Protein AF-A0A968ZPS8-F1 (afdb_monomer_lite)

pLDDT: mean 78.59, std 21.21, range [21.36, 97.81]

Radius of gyration: 18.73 Å; chains: 1; bounding box: 46×51×40 Å

Foldseek 3Di:
DDDPPDPDDDPDPPPLVCVCVVVVHDPVCSVVSNCVVVDPPDDVVVVLVVVVVVQCPDPQFDDDPNHWDKDKDKDWDADPDPPDAQWDWDADPDPDPPDPRTGTGKMKMWMFTWGDDDPDIDTHTRDIGIRRDDPPPPPPDD

Structure (mmCIF, N/CA/C/O backbone):
data_AF-A0A968ZPS8-F1
#
_entry.id   AF-A0A968ZPS8-F1
#
loop_
_atom_site.group_PDB
_atom_site.id
_atom_site.type_symbol
_atom_site.label_atom_id
_atom_site.label_alt_id
_atom_site.label_comp_id
_atom_site.label_asym_id
_atom_site.label_entity_id
_atom_site.label_seq_id
_atom_site.pdbx_PDB_ins_code
_atom_site.Cartn_x
_atom_site.Cartn_y
_atom_site.Cartn_z
_atom_site.occupancy
_atom_site.B_iso_or_equiv
_atom_site.auth_seq_id
_atom_site.auth_comp_id
_atom_site.auth_asym_id
_atom_site.auth_atom_id
_atom_site.pdbx_PDB_model_num
ATOM 1 N N . MET A 1 1 ? -4.330 18.121 3.756 1.00 24.77 1 MET A N 1
ATOM 2 C CA . MET A 1 1 ? -4.633 17.419 2.494 1.00 24.77 1 MET A CA 1
ATOM 3 C C . MET A 1 1 ? -3.885 18.154 1.399 1.00 24.77 1 MET A C 1
ATOM 5 O O . MET A 1 1 ? -4.374 19.157 0.908 1.00 24.77 1 MET A O 1
ATOM 9 N N . VAL A 1 2 ? -2.643 17.746 1.139 1.00 21.36 2 VAL A N 1
ATOM 10 C CA . VAL A 1 2 ? -1.902 18.194 -0.044 1.00 21.36 2 VAL A CA 1
ATOM 11 C C . VAL A 1 2 ? -2.183 17.130 -1.091 1.00 21.36 2 VAL A C 1
ATOM 13 O O . VAL A 1 2 ? -1.758 15.987 -0.934 1.00 21.36 2 VAL A O 1
ATOM 16 N N . CYS A 1 3 ? -3.003 17.478 -2.077 1.00 23.78 3 CYS A N 1
ATOM 17 C CA . CYS A 1 3 ? -3.164 16.680 -3.280 1.00 23.78 3 CYS A CA 1
ATOM 18 C C . CYS A 1 3 ? -1.830 16.756 -4.027 1.00 23.78 3 CYS A C 1
ATOM 20 O O . CYS A 1 3 ? -1.446 17.825 -4.491 1.00 23.78 3 CYS A O 1
ATOM 22 N N . ALA A 1 4 ? -1.086 15.653 -4.060 1.00 27.20 4 ALA A N 1
ATOM 23 C CA . ALA A 1 4 ? -0.009 15.501 -5.021 1.00 27.20 4 ALA A CA 1
ATOM 24 C C . ALA A 1 4 ? -0.659 15.036 -6.324 1.00 27.20 4 ALA A C 1
ATOM 26 O O . ALA A 1 4 ? -1.055 13.876 -6.452 1.00 27.20 4 ALA A O 1
ATOM 27 N N . ASP A 1 5 ? -0.831 15.980 -7.242 1.00 27.53 5 ASP A N 1
ATOM 28 C CA . ASP A 1 5 ? -1.139 15.698 -8.635 1.00 27.53 5 ASP A CA 1
ATOM 29 C C . ASP A 1 5 ? -0.014 14.843 -9.263 1.00 27.53 5 ASP A C 1
ATOM 31 O O . ASP A 1 5 ? 1.149 14.916 -8.859 1.00 27.53 5 ASP A O 1
ATOM 35 N N . ASP A 1 6 ? -0.385 14.033 -10.259 1.00 32.53 6 ASP A N 1
ATOM 36 C CA . ASP A 1 6 ? 0.478 13.204 -11.122 1.00 32.53 6 ASP A CA 1
ATOM 37 C C . ASP A 1 6 ? 1.000 11.842 -10.602 1.00 32.53 6 ASP A C 1
ATOM 39 O O . ASP A 1 6 ? 2.186 11.504 -10.696 1.00 32.53 6 ASP A O 1
ATOM 43 N N . VAL A 1 7 ? 0.082 10.937 -10.240 1.00 38.59 7 VAL A N 1
ATOM 44 C CA . VAL A 1 7 ? 0.360 9.485 -10.256 1.00 38.59 7 VAL A CA 1
ATOM 45 C C . VAL A 1 7 ? 0.269 8.973 -11.701 1.00 38.59 7 VAL A C 1
ATOM 47 O O . VAL A 1 7 ? -0.778 8.583 -12.201 1.00 38.59 7 VAL A O 1
ATOM 50 N N . GLY A 1 8 ? 1.389 9.014 -12.427 1.00 29.64 8 GLY A N 1
ATOM 51 C CA . GLY A 1 8 ? 1.525 8.284 -13.695 1.00 29.64 8 GLY A CA 1
ATOM 52 C C . GLY A 1 8 ? 2.190 6.943 -13.446 1.00 29.64 8 GLY A C 1
ATOM 53 O O . GLY A 1 8 ? 3.381 6.900 -13.139 1.00 29.64 8 GLY A O 1
ATOM 54 N N . VAL A 1 9 ? 1.419 5.866 -13.582 1.00 36.25 9 VAL A N 1
ATOM 55 C CA . VAL A 1 9 ? 1.907 4.485 -13.529 1.00 36.25 9 VAL A CA 1
ATOM 56 C C . VAL A 1 9 ? 2.919 4.279 -14.659 1.00 36.25 9 VAL A C 1
ATOM 58 O O . VAL A 1 9 ? 2.577 4.371 -15.836 1.00 36.25 9 VAL A O 1
ATOM 61 N N . ALA A 1 10 ? 4.179 4.013 -14.318 1.00 35.53 10 ALA A N 1
ATOM 62 C CA . ALA A 1 10 ? 5.158 3.565 -15.300 1.00 35.53 10 ALA A CA 1
ATOM 63 C C . ALA A 1 10 ? 4.843 2.114 -15.697 1.00 35.53 10 ALA A C 1
ATOM 65 O O . ALA A 1 10 ? 4.785 1.231 -14.843 1.00 35.53 10 ALA A O 1
ATOM 66 N N . THR A 1 11 ? 4.664 1.863 -16.993 1.00 42.75 11 THR A N 1
ATOM 67 C CA . THR A 1 11 ? 4.484 0.529 -17.587 1.00 42.75 11 THR A CA 1
ATOM 68 C C . THR A 1 11 ? 5.807 -0.238 -17.597 1.00 42.75 11 THR A C 1
ATOM 70 O O . THR A 1 11 ? 6.471 -0.351 -18.627 1.00 42.75 11 THR A O 1
ATOM 73 N N . GLN A 1 12 ? 6.236 -0.732 -16.437 1.00 46.84 12 GLN A N 1
ATOM 74 C CA . GLN A 1 12 ? 7.182 -1.848 -16.379 1.00 46.84 12 GLN A CA 1
ATOM 75 C C . GLN A 1 12 ? 6.410 -3.166 -16.555 1.00 46.84 12 GLN A C 1
ATOM 77 O O . GLN A 1 12 ? 5.241 -3.223 -16.164 1.00 46.84 12 GLN A O 1
ATOM 82 N N . PRO A 1 13 ? 7.019 -4.226 -17.124 1.00 50.94 13 PRO A N 1
ATOM 83 C CA . PRO A 1 13 ? 6.391 -5.542 -17.152 1.00 50.94 13 PRO A CA 1
ATOM 84 C C . PRO A 1 13 ? 6.077 -5.960 -15.717 1.00 50.94 13 PRO A C 1
ATOM 86 O O . PRO A 1 13 ? 6.965 -5.955 -14.860 1.00 50.94 13 PRO A O 1
ATOM 89 N N . SER A 1 14 ? 4.818 -6.283 -15.438 1.00 60.53 14 SER A N 1
ATOM 90 C CA . SER A 1 14 ? 4.429 -6.793 -14.131 1.00 60.53 14 SER A CA 1
ATOM 91 C C . SER A 1 14 ? 5.170 -8.107 -13.878 1.00 60.53 14 SER A C 1
ATOM 93 O O . SER A 1 14 ? 5.231 -8.986 -14.738 1.00 60.53 14 SER A O 1
ATOM 95 N N . ALA A 1 15 ? 5.744 -8.261 -12.685 1.00 75.38 15 ALA A N 1
ATOM 96 C CA . ALA A 1 15 ? 6.342 -9.518 -12.241 1.00 75.38 15 ALA A CA 1
ATOM 97 C C . ALA A 1 15 ? 5.237 -10.540 -11.896 1.00 75.38 15 ALA A C 1
ATOM 99 O O . ALA A 1 15 ? 5.166 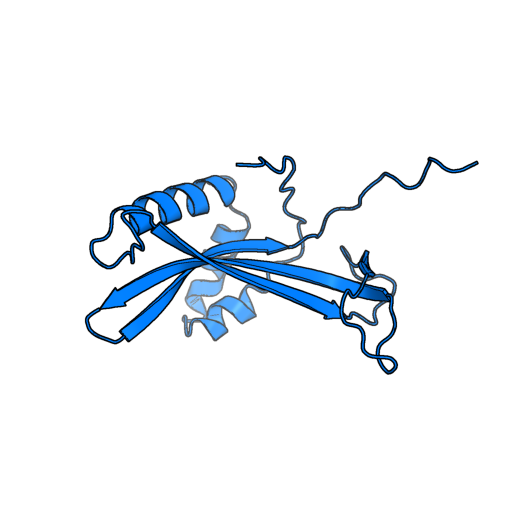-11.034 -10.775 1.00 75.38 15 ALA A O 1
ATOM 100 N N . VAL A 1 16 ? 4.325 -10.814 -12.842 1.00 84.06 16 VAL A N 1
ATOM 101 C CA . VAL A 1 16 ? 3.085 -11.587 -12.636 1.00 84.06 16 VAL A CA 1
ATOM 102 C C . VAL A 1 16 ? 3.378 -12.941 -12.004 1.00 84.06 16 VAL A C 1
ATOM 104 O O . VAL A 1 16 ? 2.724 -13.311 -11.037 1.00 84.06 16 VAL A O 1
ATOM 107 N N . THR A 1 17 ? 4.413 -13.635 -12.479 1.00 85.25 17 THR A N 1
ATOM 108 C CA . THR A 1 17 ? 4.848 -14.920 -11.918 1.00 85.25 17 THR A CA 1
ATOM 109 C C . THR A 1 17 ? 5.241 -14.797 -10.445 1.00 85.25 17 THR A C 1
ATOM 111 O O . THR A 1 17 ? 4.849 -15.626 -9.631 1.00 85.25 17 THR A O 1
ATOM 114 N N . SER A 1 18 ? 5.972 -13.742 -10.072 1.00 84.69 18 SER A N 1
ATOM 115 C CA . SER A 1 18 ? 6.357 -13.496 -8.679 1.00 84.69 18 SER A CA 1
ATOM 116 C C . SER A 1 18 ? 5.145 -13.215 -7.791 1.00 84.69 18 SER A C 1
ATOM 118 O O . SER A 1 18 ? 5.130 -13.660 -6.649 1.00 84.69 18 SER A O 1
ATOM 120 N N . TYR A 1 19 ? 4.121 -12.524 -8.304 1.00 84.75 19 TYR A N 1
ATOM 121 C CA . TYR A 1 19 ? 2.881 -12.281 -7.561 1.00 84.75 19 TYR A CA 1
ATOM 122 C C . TYR A 1 19 ? 2.047 -13.549 -7.378 1.00 84.75 19 TYR A C 1
ATOM 124 O O . TYR A 1 19 ? 1.610 -13.817 -6.265 1.00 84.75 19 TYR A O 1
ATOM 132 N N . VAL A 1 20 ? 1.860 -14.339 -8.439 1.00 88.56 20 VAL A N 1
ATOM 133 C CA . VAL A 1 20 ? 1.137 -15.622 -8.380 1.00 88.56 20 VAL A CA 1
ATOM 134 C C . VAL A 1 20 ? 1.786 -16.539 -7.343 1.00 88.56 20 VAL A C 1
ATOM 136 O O . VAL A 1 20 ? 1.117 -16.982 -6.414 1.00 88.56 20 VAL A O 1
ATOM 139 N N . ASN A 1 21 ? 3.109 -16.709 -7.419 1.00 87.75 21 ASN A N 1
ATOM 140 C CA . ASN A 1 21 ? 3.853 -17.539 -6.472 1.00 87.75 21 ASN A CA 1
ATOM 141 C C . ASN A 1 21 ? 3.840 -16.963 -5.051 1.00 87.75 21 ASN A C 1
ATOM 143 O O . ASN A 1 21 ? 3.638 -17.698 -4.089 1.00 87.75 21 ASN A O 1
ATOM 147 N N . GLY A 1 22 ? 4.048 -15.651 -4.902 1.00 88.25 22 GLY A N 1
ATOM 148 C CA . GLY A 1 22 ? 4.089 -14.990 -3.596 1.00 88.25 22 GLY A CA 1
ATOM 149 C C . GLY A 1 22 ? 2.752 -15.023 -2.853 1.00 88.25 22 GLY A C 1
ATOM 150 O O . GLY A 1 22 ? 2.739 -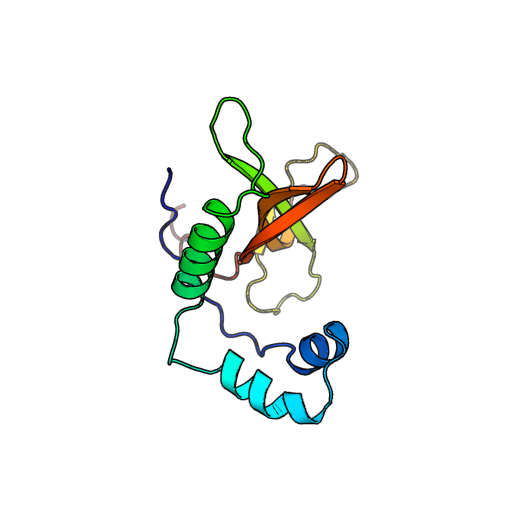15.039 -1.626 1.00 88.25 22 GLY A O 1
ATOM 151 N N . LEU A 1 23 ? 1.638 -15.070 -3.588 1.00 87.31 23 LEU A N 1
ATOM 152 C CA . LEU A 1 23 ? 0.291 -15.241 -3.041 1.00 87.31 23 LEU A CA 1
ATOM 153 C C . LEU A 1 23 ? -0.105 -16.716 -2.855 1.00 87.31 23 LEU A C 1
ATOM 155 O O . LEU A 1 23 ? -1.188 -16.982 -2.340 1.00 87.31 23 LEU A O 1
ATOM 159 N N . GLY A 1 24 ? 0.741 -17.667 -3.269 1.00 91.44 24 GLY A N 1
ATOM 160 C CA . GLY A 1 24 ? 0.433 -19.098 -3.227 1.00 91.44 24 GLY A CA 1
ATOM 161 C C . GLY A 1 24 ? -0.707 -19.502 -4.166 1.00 91.44 24 GLY A C 1
ATOM 162 O O . GLY A 1 24 ? -1.425 -20.457 -3.881 1.00 91.44 24 GLY A O 1
ATOM 163 N N . LEU A 1 25 ? -0.911 -18.750 -5.251 1.00 90.75 25 LEU A N 1
ATOM 164 C CA . LEU A 1 25 ? -1.924 -19.048 -6.257 1.00 90.75 25 LEU A CA 1
ATOM 165 C C . LEU A 1 25 ? -1.424 -20.129 -7.217 1.00 90.75 25 LEU A C 1
ATOM 167 O O . LEU A 1 25 ? -0.227 -20.242 -7.480 1.00 90.75 25 LEU A O 1
ATOM 171 N N . ASP A 1 26 ? -2.362 -20.895 -7.766 1.00 92.50 26 ASP A N 1
ATOM 172 C CA . ASP A 1 26 ? -2.063 -21.913 -8.769 1.00 92.50 26 ASP A CA 1
ATOM 173 C C . ASP A 1 26 ? -1.583 -21.285 -10.089 1.00 92.50 26 ASP A C 1
ATOM 175 O O . ASP A 1 26 ? -1.971 -20.168 -10.448 1.00 92.50 26 ASP A O 1
ATOM 179 N N . GLU A 1 27 ? -0.768 -22.020 -10.848 1.00 88.31 27 GLU A N 1
ATOM 180 C CA . GLU A 1 27 ? -0.244 -21.563 -12.140 1.00 88.31 27 GLU A CA 1
ATOM 181 C C . GLU A 1 27 ? -1.367 -21.225 -13.135 1.00 88.31 27 GLU A C 1
ATOM 183 O O . GLU A 1 27 ? -1.236 -20.287 -13.926 1.00 88.31 27 GLU A O 1
ATOM 188 N N . SER A 1 28 ? -2.520 -21.897 -13.045 1.00 92.31 28 SER A N 1
ATOM 189 C CA . SER A 1 28 ? -3.704 -21.575 -13.853 1.00 92.31 28 SER A CA 1
ATOM 190 C C . SER A 1 28 ? -4.203 -20.136 -13.661 1.00 92.31 28 SER A C 1
ATOM 192 O O . SER A 1 28 ? -4.814 -19.566 -14.570 1.00 92.31 28 SER A O 1
ATOM 194 N N . CYS A 1 29 ? -3.896 -19.491 -12.529 1.00 91.25 29 CYS A N 1
ATOM 195 C CA . CYS A 1 29 ? -4.229 -18.090 -12.280 1.00 91.25 29 CYS A CA 1
ATOM 196 C C . CYS A 1 29 ? -3.328 -17.103 -13.040 1.00 91.25 29 CYS A C 1
ATOM 198 O O . CYS A 1 29 ? -3.663 -15.918 -13.103 1.00 91.25 29 CYS A O 1
ATOM 200 N N . TYR A 1 30 ? -2.219 -17.546 -13.646 1.00 90.56 30 TYR A N 1
ATOM 201 C CA . TYR A 1 30 ? -1.264 -16.663 -14.322 1.00 90.56 30 TYR A CA 1
ATOM 202 C C . TYR A 1 30 ? -1.911 -15.832 -15.434 1.00 90.56 30 TYR A C 1
ATOM 204 O O . TYR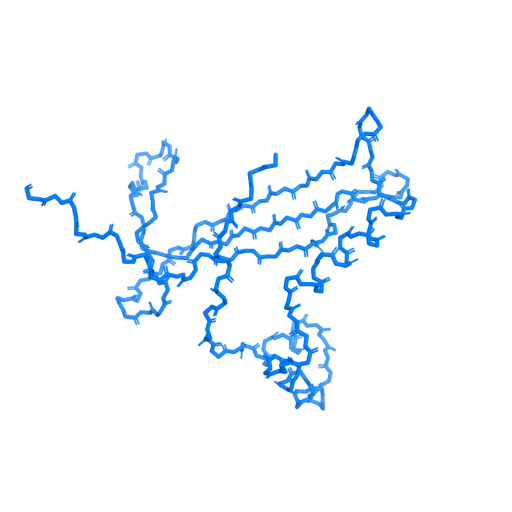 A 1 30 ? -1.737 -14.614 -15.480 1.00 90.56 30 TYR A O 1
ATOM 212 N N . SER A 1 31 ? -2.700 -16.464 -16.308 1.00 90.62 31 SER A N 1
ATOM 213 C CA . SER A 1 31 ? -3.360 -15.762 -17.417 1.00 90.62 31 SER A CA 1
ATOM 214 C C . SER A 1 31 ? -4.377 -14.731 -16.913 1.00 90.62 31 SER A C 1
ATOM 216 O O . SER A 1 31 ? -4.403 -13.598 -17.397 1.00 90.62 31 SER A O 1
ATOM 218 N N . ALA A 1 32 ? -5.159 -15.077 -15.887 1.00 91.12 32 ALA A N 1
ATOM 219 C CA . ALA A 1 32 ? -6.113 -14.155 -15.276 1.00 91.12 32 ALA A CA 1
ATOM 220 C C . ALA A 1 32 ? -5.407 -12.964 -14.608 1.00 91.12 32 ALA A C 1
ATOM 222 O O . ALA A 1 32 ? -5.812 -11.817 -14.806 1.00 91.12 32 ALA A O 1
ATOM 223 N N . ALA A 1 33 ? -4.317 -13.215 -13.879 1.00 89.25 33 ALA A N 1
ATOM 224 C CA . ALA A 1 33 ? -3.498 -12.166 -13.283 1.00 89.25 33 ALA A CA 1
ATOM 225 C C . ALA A 1 33 ? -2.897 -11.250 -14.361 1.00 89.25 33 ALA A C 1
ATOM 227 O O . ALA A 1 33 ? -2.956 -10.027 -14.238 1.00 89.25 33 ALA A O 1
ATOM 228 N N . LEU A 1 34 ? -2.392 -11.818 -15.460 1.00 89.56 34 LEU A N 1
ATOM 229 C CA . LEU A 1 34 ? -1.861 -11.058 -16.591 1.00 89.56 34 LEU A CA 1
ATOM 230 C C . LEU A 1 34 ? -2.924 -10.143 -17.218 1.00 89.56 34 LEU A C 1
ATOM 232 O O . LEU A 1 34 ? -2.638 -8.981 -17.508 1.00 89.56 34 LEU A O 1
ATOM 236 N N . HIS A 1 35 ? -4.149 -10.640 -17.408 1.00 90.12 35 HIS A N 1
ATOM 237 C CA . HIS A 1 35 ? -5.262 -9.826 -17.900 1.00 90.12 35 HIS A CA 1
ATOM 238 C C . HIS A 1 35 ? -5.647 -8.727 -16.914 1.00 90.12 35 HIS A C 1
ATOM 240 O O . HIS A 1 35 ? -5.924 -7.609 -17.339 1.00 90.12 35 HIS A O 1
ATOM 246 N N . TRP A 1 36 ? -5.626 -9.015 -15.612 1.00 88.19 36 TRP A N 1
ATOM 247 C CA . TRP A 1 36 ? -5.892 -8.019 -14.582 1.00 88.19 36 TRP A CA 1
ATOM 248 C C . TRP A 1 36 ? -4.883 -6.863 -14.647 1.00 88.19 36 TRP A C 1
ATOM 250 O O . TRP A 1 36 ? -5.299 -5.712 -14.748 1.00 88.19 36 TRP A O 1
ATOM 260 N N . PHE A 1 37 ? -3.575 -7.148 -14.706 1.00 85.44 37 PHE A N 1
ATOM 261 C CA . PHE A 1 37 ? -2.530 -6.112 -14.770 1.00 85.44 37 PHE A CA 1
ATOM 262 C C . PHE A 1 37 ? -2.571 -5.253 -16.042 1.00 85.44 37 PHE A C 1
ATOM 264 O O . PHE A 1 37 ? -2.132 -4.105 -16.014 1.00 85.44 37 PHE A O 1
ATOM 271 N N . HIS A 1 38 ? -3.088 -5.785 -17.152 1.00 85.62 38 HIS A N 1
ATOM 272 C CA . HIS A 1 38 ? -3.218 -5.052 -18.417 1.00 85.62 38 HIS A CA 1
ATOM 273 C C . HIS A 1 38 ? -4.622 -4.485 -18.663 1.00 85.62 38 HIS A C 1
ATOM 275 O O . HIS A 1 38 ? -4.864 -3.851 -19.695 1.00 85.62 38 HIS A O 1
ATOM 281 N N . SER A 1 39 ? -5.558 -4.716 -17.742 1.00 88.12 39 SER A N 1
ATOM 282 C CA . SER A 1 39 ? -6.939 -4.292 -17.908 1.00 88.12 39 SER A CA 1
ATOM 283 C C . SER A 1 39 ? -7.050 -2.772 -17.888 1.00 88.12 39 SER A C 1
ATOM 285 O O . SER A 1 39 ? -6.463 -2.088 -17.055 1.00 88.12 39 SER A O 1
ATOM 287 N N . ARG A 1 40 ? -7.871 -2.241 -18.794 1.00 90.56 40 ARG A N 1
ATOM 288 C CA . ARG A 1 40 ? -8.293 -0.831 -18.795 1.00 90.56 40 ARG A CA 1
ATOM 289 C C . ARG A 1 40 ? -9.678 -0.636 -18.177 1.00 90.56 40 ARG A C 1
ATOM 291 O O . ARG A 1 40 ? -10.198 0.473 -18.197 1.00 90.56 40 ARG A O 1
ATOM 298 N N . ALA A 1 41 ? -10.291 -1.707 -17.664 1.00 93.25 41 ALA A N 1
ATOM 299 C CA . ALA A 1 41 ? -11.641 -1.672 -17.102 1.00 93.25 41 ALA A CA 1
ATOM 300 C C . ALA A 1 41 ? -11.710 -0.965 -15.738 1.00 93.25 41 ALA A C 1
ATOM 302 O O . ALA A 1 41 ? -12.795 -0.619 -15.280 1.00 93.25 41 ALA A O 1
ATOM 303 N N . PHE A 1 42 ? -10.568 -0.754 -15.085 1.00 90.25 42 PHE A N 1
ATOM 304 C CA . PHE A 1 42 ? -10.465 -0.049 -13.815 1.00 90.25 42 PHE A CA 1
ATOM 305 C C . PHE A 1 42 ? -9.200 0.807 -13.784 1.00 90.25 42 PHE A C 1
ATOM 307 O O . PHE A 1 42 ? -8.233 0.548 -14.501 1.00 90.25 42 PHE A O 1
ATOM 314 N N . LYS A 1 43 ? -9.201 1.819 -12.917 1.00 89.56 43 LYS A N 1
ATOM 315 C CA . LYS A 1 43 ? -8.001 2.576 -12.554 1.00 89.56 43 LYS A CA 1
ATOM 316 C C . LYS A 1 43 ? -7.575 2.167 -11.156 1.00 89.56 43 LYS A C 1
ATOM 318 O O . LYS A 1 43 ? -8.409 2.131 -10.252 1.00 89.56 43 LYS A O 1
ATOM 323 N N . ILE A 1 44 ? -6.289 1.883 -10.972 1.00 86.00 44 ILE A N 1
ATOM 324 C CA . ILE A 1 44 ? -5.775 1.425 -9.677 1.00 86.00 44 ILE A CA 1
ATOM 325 C C . ILE A 1 44 ? -6.035 2.447 -8.562 1.00 86.00 44 ILE A C 1
ATOM 327 O O . ILE A 1 44 ? -6.436 2.057 -7.471 1.00 86.00 44 ILE A O 1
ATOM 331 N N . ASP A 1 45 ? -5.943 3.744 -8.866 1.00 87.69 45 ASP A N 1
ATOM 332 C CA . ASP A 1 45 ? -6.212 4.817 -7.902 1.00 87.69 45 ASP A CA 1
ATOM 333 C C . ASP A 1 45 ? -7.663 4.792 -7.400 1.00 87.69 45 ASP A C 1
ATOM 335 O O . ASP A 1 45 ? -7.917 4.950 -6.206 1.00 87.69 45 ASP A O 1
ATOM 339 N N . GLU A 1 46 ? -8.626 4.521 -8.289 1.00 92.25 46 GLU A N 1
ATOM 340 C CA . GLU A 1 46 ? -10.042 4.402 -7.923 1.00 92.25 46 GLU A CA 1
ATOM 341 C C . GLU A 1 46 ? -10.304 3.144 -7.083 1.00 92.25 46 GLU A C 1
ATOM 343 O O . GLU A 1 46 ? -11.110 3.178 -6.150 1.00 92.25 46 GLU A O 1
ATOM 348 N N . VAL A 1 47 ? -9.609 2.040 -7.383 1.00 92.06 47 VAL A N 1
ATOM 349 C CA . VAL A 1 47 ? -9.681 0.800 -6.596 1.00 92.06 47 VAL A CA 1
ATOM 350 C C . VAL A 1 47 ? -9.118 1.027 -5.191 1.00 92.06 47 VAL A C 1
ATOM 352 O O . VAL A 1 47 ? -9.803 0.724 -4.215 1.00 92.06 47 VAL A O 1
ATOM 355 N N . CYS A 1 48 ? -7.926 1.618 -5.072 1.00 93.12 48 CYS A N 1
ATOM 356 C CA . CYS A 1 48 ? -7.303 1.964 -3.792 1.00 93.12 48 CYS A CA 1
ATOM 357 C C . CYS A 1 48 ? -8.167 2.930 -2.974 1.00 93.12 48 CYS A C 1
ATOM 359 O O . CYS A 1 48 ? -8.334 2.739 -1.770 1.00 93.12 48 CYS A O 1
ATOM 361 N N . TRP A 1 49 ? -8.763 3.936 -3.621 1.00 94.00 49 TRP A N 1
ATOM 362 C CA . TRP A 1 49 ? -9.672 4.872 -2.965 1.00 94.00 49 TRP A CA 1
ATOM 363 C C . TRP A 1 49 ? -10.898 4.164 -2.379 1.00 94.00 49 TRP A C 1
ATOM 365 O O . TRP A 1 49 ? -11.180 4.302 -1.189 1.00 94.00 49 TRP A O 1
ATOM 375 N N . ARG A 1 50 ? -11.603 3.358 -3.186 1.00 96.75 50 ARG A N 1
ATOM 376 C CA . ARG A 1 50 ? -12.785 2.600 -2.736 1.00 96.75 50 ARG A CA 1
ATOM 377 C C . ARG A 1 50 ? -12.437 1.610 -1.628 1.00 96.75 50 ARG A C 1
ATOM 379 O O . ARG A 1 50 ? -13.187 1.483 -0.662 1.00 96.75 50 ARG A O 1
ATOM 386 N N . TRP A 1 51 ? -11.295 0.939 -1.748 1.00 95.94 51 TRP A N 1
ATOM 387 C CA . TRP A 1 51 ? -10.771 0.047 -0.721 1.00 95.94 51 TRP A CA 1
ATOM 388 C C . TRP A 1 51 ? -10.503 0.787 0.596 1.00 95.94 51 TRP A C 1
ATOM 390 O O . TRP A 1 51 ? -10.971 0.353 1.646 1.00 95.94 51 TRP A O 1
ATOM 400 N N . GLY A 1 52 ? -9.841 1.946 0.545 1.00 95.94 52 GLY A N 1
ATOM 401 C CA . GLY A 1 52 ? -9.605 2.795 1.713 1.00 95.94 52 GLY A CA 1
ATOM 402 C C . GLY A 1 52 ? -10.901 3.286 2.362 1.00 95.94 52 GLY A C 1
ATOM 403 O O . GLY A 1 52 ? -11.030 3.241 3.585 1.00 95.94 52 GLY A O 1
ATOM 404 N N . GLN A 1 53 ? -11.893 3.689 1.559 1.00 96.88 53 GLN A N 1
ATOM 405 C CA . GLN A 1 53 ? -13.218 4.061 2.063 1.00 96.88 53 GLN A CA 1
ATOM 406 C C . GLN A 1 53 ? -13.887 2.896 2.798 1.00 96.88 53 GLN A C 1
ATOM 408 O O . GLN A 1 53 ? -14.343 3.073 3.928 1.00 96.88 53 GLN A O 1
ATOM 413 N N . TRP A 1 54 ? -13.899 1.703 2.200 1.00 97.56 54 TRP A N 1
ATOM 414 C CA . TRP A 1 54 ? -14.472 0.515 2.830 1.00 97.56 54 TRP A CA 1
ATOM 415 C C . TRP A 1 54 ? -13.723 0.120 4.110 1.00 97.56 54 TRP A C 1
ATOM 417 O O . TRP A 1 54 ? -14.358 -0.168 5.122 1.00 97.56 54 TRP A O 1
ATOM 427 N N . LEU A 1 55 ? -12.387 0.165 4.115 1.00 96.50 55 LEU A N 1
ATOM 428 C CA . LEU A 1 55 ? -11.584 -0.088 5.316 1.00 96.50 55 LEU A CA 1
ATOM 429 C C . LEU A 1 55 ? -11.912 0.903 6.438 1.00 96.50 55 LEU A C 1
ATOM 431 O O . LEU A 1 55 ? -12.040 0.515 7.597 1.00 96.50 55 LEU A O 1
ATOM 435 N N . SER A 1 56 ? -12.090 2.179 6.095 1.00 96.12 56 SER A N 1
ATOM 436 C CA . SER A 1 56 ? -12.366 3.247 7.060 1.00 96.12 56 SER A CA 1
ATOM 437 C C . SER A 1 56 ? -13.712 3.106 7.782 1.00 96.12 56 SER A C 1
ATOM 439 O O . SER A 1 56 ? -13.877 3.638 8.885 1.00 96.12 56 SER A O 1
ATOM 441 N N . SER A 1 57 ? -14.666 2.387 7.174 1.00 96.06 57 SER A N 1
ATOM 442 C CA . SER A 1 57 ? -15.975 2.106 7.766 1.00 96.06 57 SER A CA 1
ATOM 443 C C . SER A 1 57 ? -15.992 0.855 8.642 1.00 96.06 57 SER A C 1
ATOM 445 O O . SER A 1 57 ? -17.004 0.594 9.287 1.00 96.06 57 SER A O 1
ATOM 447 N N . GLN A 1 58 ? -14.916 0.062 8.663 1.00 96.12 58 GLN A N 1
ATOM 448 C CA . GLN A 1 58 ? -14.869 -1.152 9.473 1.00 96.12 58 GLN A CA 1
ATOM 449 C C . GLN A 1 58 ? -14.750 -0.814 10.959 1.00 96.12 58 GLN A C 1
ATOM 451 O O . GLN A 1 58 ? -14.029 0.102 11.352 1.00 96.12 58 GLN A O 1
ATOM 456 N N . THR A 1 59 ? -15.404 -1.604 11.808 1.00 95.00 59 THR A N 1
ATOM 457 C CA . THR A 1 59 ? -15.315 -1.467 13.273 1.00 95.00 59 THR A CA 1
ATOM 458 C C . THR A 1 59 ? -13.912 -1.755 13.807 1.00 95.00 59 THR A C 1
ATOM 460 O O . THR A 1 59 ? -13.528 -1.213 14.839 1.00 95.00 59 THR A O 1
ATOM 463 N N . ALA A 1 60 ? -13.129 -2.557 13.081 1.00 96.62 60 ALA A N 1
ATOM 464 C CA . ALA A 1 60 ? -11.734 -2.847 13.393 1.00 96.62 60 ALA A CA 1
ATOM 465 C C . ALA A 1 60 ? -10.785 -1.658 13.141 1.00 96.62 60 ALA A C 1
ATOM 467 O O . ALA A 1 60 ? -9.635 -1.700 13.583 1.00 96.62 60 ALA A O 1
ATOM 468 N N . ALA A 1 61 ? -11.225 -0.608 12.433 1.00 97.19 61 ALA A N 1
ATOM 469 C CA . ALA A 1 61 ? -10.403 0.564 12.146 1.00 97.19 61 ALA A CA 1
ATOM 470 C C . ALA A 1 61 ? -10.088 1.346 13.427 1.00 97.19 61 ALA A C 1
ATOM 472 O O . ALA A 1 61 ? -10.981 1.853 14.112 1.00 97.19 61 ALA A O 1
ATOM 473 N N . GLN A 1 62 ? -8.800 1.478 1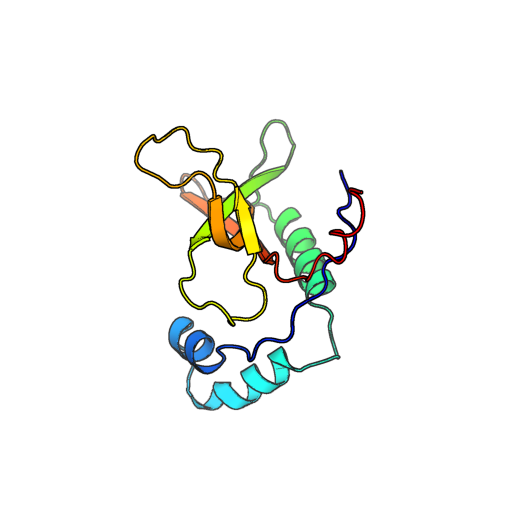3.735 1.00 97.06 62 GLN A N 1
ATOM 474 C CA . GLN A 1 62 ? -8.355 2.112 14.965 1.00 97.06 62 GLN A CA 1
ATOM 475 C C . GLN A 1 62 ? -8.461 3.628 14.875 1.00 97.06 62 GLN A C 1
ATOM 477 O O . GLN A 1 62 ? -8.161 4.255 13.851 1.00 97.06 62 GLN A O 1
ATOM 482 N N . ARG A 1 63 ? -8.883 4.224 15.992 1.00 95.81 63 ARG A N 1
ATOM 483 C CA . ARG A 1 63 ? -9.063 5.665 16.118 1.00 95.81 63 ARG A CA 1
ATOM 484 C C . ARG A 1 63 ? -8.347 6.201 17.342 1.00 95.81 63 ARG A C 1
ATOM 486 O O . ARG A 1 63 ? -8.482 5.664 18.435 1.00 95.81 63 ARG A O 1
ATOM 493 N N . LEU A 1 64 ? -7.659 7.319 17.167 1.00 95.12 64 LEU A N 1
ATOM 494 C CA . LEU A 1 64 ? -7.080 8.102 18.247 1.00 95.12 64 LEU A CA 1
ATOM 495 C C . LEU A 1 64 ? -7.826 9.433 18.310 1.00 95.12 64 LEU A C 1
ATOM 497 O O . LEU A 1 64 ? -7.894 10.156 17.320 1.00 95.12 64 LEU A O 1
ATOM 501 N N . LYS A 1 65 ? -8.433 9.747 19.462 1.00 95.75 65 LYS A N 1
ATOM 502 C CA . LYS A 1 65 ? -9.257 10.962 19.644 1.00 95.75 65 LYS A CA 1
ATOM 503 C C . LYS A 1 65 ? -10.365 11.107 18.577 1.00 95.75 65 LYS A C 1
ATOM 505 O O . LYS A 1 65 ? -10.621 12.194 18.073 1.00 95.75 65 LYS A O 1
ATOM 510 N N . GLY A 1 66 ? -10.994 9.991 18.198 1.00 94.19 66 GLY A N 1
ATOM 511 C CA . GLY A 1 66 ? -12.059 9.940 17.183 1.00 94.19 66 GLY A CA 1
ATOM 512 C C . GLY A 1 66 ? -11.581 9.952 15.723 1.00 94.19 66 GLY A C 1
ATOM 513 O O . GLY A 1 66 ? -12.370 9.656 14.822 1.00 94.19 66 GLY A O 1
ATOM 514 N N . GLN A 1 67 ? -10.297 10.212 15.468 1.00 96.38 67 GLN A N 1
ATOM 515 C CA . GLN A 1 67 ? -9.713 10.255 14.126 1.00 96.38 67 GLN A CA 1
ATOM 516 C C . GLN A 1 67 ? -9.054 8.927 13.761 1.00 96.38 67 GLN A C 1
ATOM 518 O O . GLN A 1 67 ? -8.465 8.278 14.618 1.00 96.38 67 GLN A O 1
ATOM 523 N N . LEU A 1 68 ? -9.146 8.530 12.490 1.00 97.06 68 LEU A N 1
ATOM 524 C CA . LEU A 1 68 ? -8.498 7.321 11.976 1.00 97.06 68 LEU A CA 1
ATOM 525 C C . LEU A 1 68 ? -6.976 7.420 12.095 1.00 97.06 68 LEU A C 1
ATOM 527 O O . LEU A 1 68 ? -6.397 8.474 11.828 1.00 97.06 68 LEU A O 1
ATOM 531 N N . VAL A 1 69 ? -6.341 6.309 12.462 1.00 97.19 69 VAL A N 1
ATOM 532 C CA . VAL A 1 69 ? -4.882 6.216 12.549 1.00 97.19 69 VAL A CA 1
ATOM 533 C C . VAL A 1 69 ? -4.338 5.600 11.267 1.00 97.19 69 VAL A C 1
ATOM 535 O O . VAL A 1 69 ? -4.632 4.451 10.943 1.00 97.19 69 VAL A O 1
ATOM 538 N N . TYR A 1 70 ? -3.522 6.366 10.551 1.00 96.00 70 TYR A N 1
ATOM 539 C CA . TYR A 1 70 ? -2.826 5.910 9.354 1.00 96.00 70 TYR A CA 1
ATOM 540 C C . TYR A 1 70 ? -1.359 5.637 9.667 1.00 96.00 70 TYR A C 1
ATOM 542 O O . TYR A 1 70 ? -0.739 6.343 10.461 1.00 96.00 70 TYR A O 1
ATOM 550 N N . LEU A 1 71 ? -0.814 4.617 9.016 1.00 95.56 71 LEU A N 1
ATOM 551 C CA . LEU A 1 71 ? 0.592 4.255 9.058 1.00 95.56 71 LEU A CA 1
ATOM 552 C C . LEU A 1 71 ? 1.178 4.462 7.668 1.00 95.56 71 LEU A C 1
ATOM 554 O O . LEU A 1 71 ? 0.592 4.021 6.679 1.00 95.56 71 LEU A O 1
ATOM 558 N N . SER A 1 72 ? 2.337 5.101 7.592 1.00 92.06 72 SER A N 1
ATOM 559 C CA . SER A 1 72 ? 3.076 5.233 6.343 1.00 92.06 72 SER A CA 1
ATOM 560 C C . SER A 1 72 ? 4.531 4.876 6.554 1.00 92.06 72 SER A C 1
ATOM 562 O O . SER A 1 72 ? 5.134 5.332 7.524 1.00 92.06 72 SER A O 1
ATOM 564 N N . ASP A 1 73 ? 5.089 4.124 5.617 1.00 90.12 73 ASP A N 1
ATOM 565 C CA . ASP A 1 73 ? 6.521 3.849 5.559 1.00 90.12 73 ASP A CA 1
ATOM 566 C C . ASP A 1 73 ? 7.037 4.089 4.138 1.00 90.12 73 ASP A C 1
ATOM 568 O O . ASP A 1 73 ? 6.272 4.063 3.166 1.00 90.12 73 ASP A O 1
ATOM 572 N N . GLY A 1 74 ? 8.327 4.378 4.013 1.00 88.81 74 GLY A N 1
ATOM 573 C CA . GLY A 1 74 ? 8.972 4.700 2.754 1.00 88.81 74 GLY A CA 1
ATOM 574 C C . GLY A 1 74 ? 10.421 4.242 2.724 1.00 88.81 74 GLY A C 1
ATOM 575 O O . GLY A 1 74 ? 11.207 4.564 3.609 1.00 88.81 74 GLY A O 1
ATOM 576 N N . I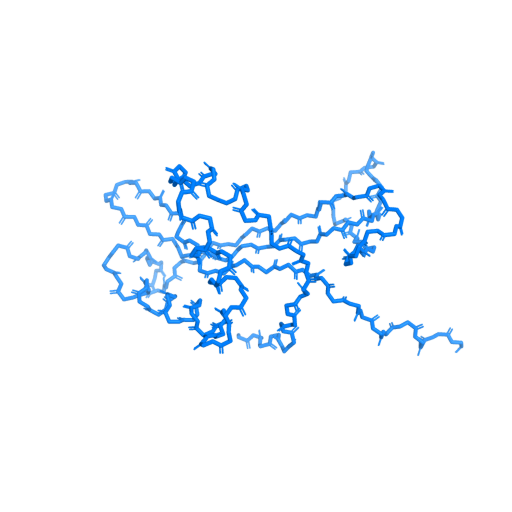LE A 1 75 ? 10.798 3.544 1.657 1.00 86.81 75 ILE A N 1
ATOM 577 C CA . ILE A 1 75 ? 12.141 3.012 1.458 1.00 86.81 75 ILE A CA 1
ATOM 578 C C . ILE A 1 75 ? 12.759 3.524 0.155 1.00 86.81 75 ILE A C 1
ATOM 580 O O . ILE A 1 75 ? 12.147 3.512 -0.915 1.00 86.81 75 ILE A O 1
ATOM 584 N N . LYS A 1 76 ? 14.017 3.965 0.253 1.00 86.00 76 LYS A N 1
ATOM 585 C CA . LYS A 1 76 ? 14.886 4.304 -0.880 1.00 86.00 76 LYS A CA 1
ATOM 586 C C . LYS A 1 76 ? 15.738 3.066 -1.189 1.00 86.00 76 LYS A C 1
ATOM 588 O O . LYS A 1 76 ? 16.562 2.665 -0.373 1.00 86.00 76 LYS A O 1
ATOM 593 N N . VAL A 1 77 ? 15.529 2.438 -2.345 1.00 85.31 77 VAL A N 1
ATOM 594 C CA . VAL A 1 77 ? 16.228 1.207 -2.752 1.00 85.31 77 VAL A CA 1
ATOM 595 C C . VAL A 1 77 ? 17.255 1.531 -3.826 1.00 85.31 77 VAL A C 1
ATOM 597 O O . VAL A 1 77 ? 16.889 1.880 -4.949 1.00 85.31 77 VAL A O 1
ATOM 600 N N . GLY A 1 78 ? 18.538 1.384 -3.488 1.00 83.44 78 GLY A N 1
ATOM 601 C CA . GLY A 1 78 ? 19.646 1.572 -4.422 1.00 83.44 78 GLY A CA 1
ATOM 602 C C . GLY A 1 78 ? 19.605 0.584 -5.593 1.00 83.44 78 GLY A C 1
ATOM 603 O O . GLY A 1 78 ? 19.272 -0.590 -5.428 1.00 83.44 78 GLY A O 1
ATOM 604 N N . LYS A 1 79 ? 19.945 1.062 -6.790 1.00 82.56 79 LYS A N 1
ATOM 605 C CA . LYS A 1 79 ? 20.068 0.280 -8.022 1.00 82.56 79 LYS A CA 1
ATOM 606 C C . LYS A 1 79 ? 21.381 0.630 -8.711 1.00 82.56 79 LYS A C 1
ATOM 608 O O . LYS A 1 79 ? 21.643 1.785 -9.034 1.00 82.56 79 LYS A O 1
ATOM 613 N N . GLU A 1 80 ? 22.176 -0.393 -8.993 1.00 76.69 80 GLU A N 1
ATOM 614 C CA . GLU A 1 80 ? 23.494 -0.245 -9.627 1.00 76.69 80 GLU A CA 1
ATOM 615 C C . GLU A 1 80 ? 23.405 -0.115 -11.158 1.00 76.69 80 GLU A C 1
ATOM 617 O O . GLU A 1 80 ? 24.319 0.379 -11.823 1.00 76.69 80 GLU A O 1
ATOM 622 N N . ALA A 1 81 ? 22.276 -0.521 -11.743 1.00 68.62 81 ALA A N 1
ATOM 623 C CA . ALA A 1 81 ? 22.071 -0.518 -13.182 1.00 68.62 81 ALA A CA 1
ATOM 624 C C . ALA A 1 81 ? 21.903 0.909 -13.735 1.00 68.62 81 ALA A C 1
ATOM 626 O O . ALA A 1 81 ? 20.917 1.598 -13.472 1.00 68.62 81 ALA A O 1
ATOM 627 N N . ARG A 1 82 ? 22.838 1.336 -14.592 1.00 63.72 82 ARG A N 1
ATOM 628 C CA . ARG A 1 82 ? 22.867 2.700 -15.158 1.00 63.72 82 ARG A CA 1
ATOM 629 C C . ARG A 1 82 ? 21.714 3.021 -16.119 1.00 63.72 82 ARG A C 1
ATOM 631 O O . ARG A 1 82 ? 21.432 4.204 -16.305 1.00 63.72 82 ARG A O 1
ATOM 638 N N . LYS A 1 83 ? 21.079 2.000 -16.713 1.00 68.12 83 LYS A N 1
ATOM 639 C CA . LYS A 1 83 ? 20.005 2.108 -17.726 1.00 68.12 83 LYS A CA 1
ATOM 640 C C . LYS A 1 83 ? 18.661 1.509 -17.277 1.00 68.12 83 LYS A C 1
ATOM 642 O O . LYS A 1 83 ? 17.801 1.248 -18.112 1.00 68.12 83 LYS A O 1
ATOM 647 N N . MET A 1 84 ? 18.475 1.247 -15.984 1.00 73.38 84 MET A N 1
ATOM 648 C CA . MET A 1 84 ? 17.211 0.694 -15.491 1.00 73.38 84 MET A CA 1
ATOM 649 C C . MET A 1 84 ? 16.118 1.788 -15.490 1.00 73.38 84 MET A C 1
ATOM 651 O O . MET A 1 84 ? 16.367 2.879 -14.969 1.00 73.38 84 MET A O 1
ATOM 655 N N . PRO A 1 85 ? 14.926 1.538 -16.068 1.00 69.38 85 PRO A N 1
ATOM 656 C CA . PRO A 1 85 ? 13.854 2.532 -16.126 1.00 69.38 85 PRO A CA 1
ATOM 657 C C . PRO A 1 85 ? 13.418 3.024 -14.738 1.00 69.38 85 PRO A C 1
ATOM 659 O O . PRO A 1 85 ? 13.347 2.248 -13.781 1.00 69.38 85 PRO A O 1
ATOM 662 N N . GLY A 1 86 ? 13.106 4.318 -14.626 1.00 72.38 86 GLY A N 1
ATOM 663 C CA . GLY A 1 86 ? 12.594 4.934 -13.395 1.00 72.38 86 GLY A CA 1
ATOM 664 C C . GLY A 1 86 ? 13.622 5.124 -12.271 1.00 72.38 86 GLY A C 1
ATOM 665 O O . GLY A 1 86 ? 13.241 5.564 -11.192 1.00 72.38 86 GLY A O 1
ATOM 666 N N . VAL A 1 87 ? 14.904 4.805 -12.492 1.00 79.38 87 VAL A N 1
ATOM 667 C CA . VAL A 1 87 ? 15.975 5.048 -11.510 1.00 79.38 87 VAL A CA 1
ATOM 668 C C . VAL A 1 87 ? 16.292 6.541 -11.428 1.00 79.38 87 VAL A C 1
ATOM 670 O O . VAL A 1 87 ? 16.631 7.163 -12.436 1.00 79.38 87 VAL A O 1
ATOM 673 N N . LYS A 1 88 ? 16.257 7.099 -10.215 1.00 78.69 88 LYS A N 1
ATOM 674 C CA . LYS A 1 88 ? 16.528 8.517 -9.925 1.00 78.69 88 LYS A CA 1
ATOM 675 C C . LYS A 1 88 ? 17.679 8.693 -8.947 1.00 78.69 88 LYS A C 1
ATOM 677 O O . LYS A 1 88 ? 17.986 7.771 -8.200 1.00 78.69 88 LYS A O 1
ATOM 682 N N . GLY A 1 89 ? 18.275 9.886 -8.930 1.00 83.31 89 GLY A N 1
ATOM 683 C CA . GLY A 1 89 ? 19.062 10.342 -7.786 1.00 83.31 89 GLY A CA 1
ATOM 684 C C . GLY A 1 89 ? 18.124 10.622 -6.615 1.00 83.31 89 GLY A C 1
ATOM 685 O O . GLY A 1 89 ? 17.198 11.417 -6.745 1.00 83.31 89 GLY A O 1
ATOM 686 N N . LEU A 1 90 ? 18.331 9.932 -5.501 1.00 83.88 90 LEU A N 1
ATOM 687 C CA . LEU A 1 90 ? 17.572 10.074 -4.267 1.00 83.88 90 LEU A CA 1
ATOM 688 C C . LEU A 1 90 ? 18.530 10.559 -3.185 1.00 83.88 90 LEU A C 1
ATOM 690 O O . LEU A 1 90 ? 19.497 9.864 -2.863 1.00 83.88 90 LEU A O 1
ATOM 694 N N . HIS A 1 91 ? 18.250 11.735 -2.634 1.00 83.31 91 HIS A N 1
ATOM 695 C CA . HIS A 1 91 ? 18.973 12.251 -1.480 1.00 83.31 91 HIS A CA 1
ATOM 696 C C . HIS A 1 91 ? 18.655 11.394 -0.253 1.00 83.31 91 HIS A C 1
ATOM 698 O O . HIS A 1 91 ? 17.500 11.007 -0.049 1.00 83.31 91 HIS A O 1
ATOM 704 N N . GLN A 1 92 ? 19.652 11.076 0.561 1.00 77.69 92 GLN A N 1
ATOM 705 C CA . GLN A 1 92 ? 19.485 10.355 1.815 1.00 77.69 92 GLN A CA 1
ATOM 706 C C . GLN A 1 92 ? 19.574 11.331 2.986 1.00 77.69 92 GLN A C 1
ATOM 708 O O . GLN A 1 92 ? 20.637 11.856 3.277 1.00 77.69 92 GLN A O 1
ATOM 713 N N . GLU A 1 93 ? 18.463 11.501 3.701 1.00 73.69 93 GLU A N 1
ATOM 714 C CA . GLU A 1 93 ? 18.367 12.377 4.882 1.00 73.69 93 GLU A CA 1
ATOM 715 C C . GLU A 1 93 ? 19.064 11.794 6.126 1.00 73.69 93 GLU A C 1
ATOM 717 O O . GLU A 1 93 ? 19.125 12.444 7.164 1.00 73.69 93 GLU A O 1
ATOM 722 N N . SER A 1 94 ? 19.571 10.556 6.064 1.00 68.94 94 SER A N 1
ATOM 723 C CA . SER A 1 94 ? 20.270 9.958 7.201 1.00 68.94 94 SER A CA 1
ATOM 724 C C . SER A 1 94 ? 21.679 10.534 7.330 1.00 68.94 94 SER A C 1
ATOM 726 O O . SER A 1 94 ? 22.516 10.276 6.463 1.00 68.94 94 SER A O 1
ATOM 728 N N . GLU A 1 95 ? 21.964 11.198 8.450 1.00 58.34 95 GLU A N 1
ATOM 729 C CA . GLU A 1 95 ? 23.308 11.622 8.867 1.00 58.34 95 GLU A CA 1
ATOM 730 C C . GLU A 1 95 ? 24.177 10.414 9.268 1.00 58.34 95 GLU A C 1
ATOM 732 O O . GLU A 1 95 ? 24.535 10.213 10.426 1.00 58.34 95 GLU A O 1
ATOM 737 N N . ASN A 1 96 ? 24.504 9.545 8.312 1.00 68.12 96 ASN A N 1
ATOM 738 C CA . ASN A 1 96 ? 25.513 8.511 8.503 1.00 68.12 96 ASN A CA 1
ATOM 739 C C . ASN A 1 96 ? 26.682 8.790 7.564 1.00 68.12 96 ASN A C 1
ATOM 741 O O . ASN A 1 96 ? 26.553 8.621 6.355 1.00 68.12 96 ASN A O 1
ATOM 745 N N . VAL A 1 97 ? 27.829 9.157 8.138 1.00 63.78 97 VAL A N 1
ATOM 746 C CA . VAL A 1 97 ? 29.067 9.508 7.419 1.00 63.78 97 VAL A CA 1
ATOM 747 C C . VAL A 1 97 ? 29.534 8.391 6.471 1.00 63.78 97 VAL A C 1
ATOM 749 O O . VAL A 1 97 ? 30.179 8.662 5.465 1.00 63.78 97 VAL A O 1
ATOM 752 N N . ASN A 1 98 ? 29.166 7.134 6.743 1.00 72.06 98 ASN A N 1
ATOM 753 C CA . ASN A 1 98 ? 29.536 5.984 5.911 1.00 72.06 98 ASN A CA 1
ATOM 754 C C . ASN A 1 98 ? 28.560 5.690 4.758 1.00 72.06 98 ASN A C 1
ATOM 756 O O . ASN A 1 98 ? 28.780 4.737 4.008 1.00 72.06 98 ASN A O 1
ATOM 760 N N . LYS A 1 99 ? 27.466 6.449 4.610 1.00 71.88 99 LYS A N 1
ATOM 761 C CA . LYS A 1 99 ? 26.517 6.290 3.500 1.00 71.88 99 LYS A CA 1
ATOM 762 C C . LYS A 1 99 ? 26.675 7.445 2.510 1.00 71.88 99 LYS A C 1
ATOM 764 O O . LYS A 1 99 ? 26.803 8.588 2.934 1.00 71.88 99 LYS A O 1
ATOM 769 N N . PRO A 1 100 ? 26.626 7.181 1.194 1.00 75.31 100 PRO A N 1
ATOM 770 C CA . PRO A 1 100 ? 26.654 8.253 0.212 1.00 75.31 100 PRO A CA 1
ATOM 771 C C . PRO A 1 100 ? 25.400 9.122 0.358 1.00 75.31 100 PRO A C 1
ATOM 773 O O . PRO A 1 100 ? 24.288 8.602 0.445 1.00 75.31 100 PRO A O 1
ATOM 776 N N . GLU A 1 101 ? 25.577 10.441 0.345 1.00 83.81 101 GLU A N 1
ATOM 777 C CA . GLU A 1 101 ? 24.492 11.428 0.457 1.00 83.81 101 GLU A CA 1
ATOM 778 C C . GLU A 1 101 ? 23.414 11.240 -0.627 1.00 83.81 101 GLU A C 1
ATOM 780 O O . GLU A 1 101 ? 22.233 11.507 -0.417 1.00 83.81 101 GLU A O 1
ATOM 785 N N . TRP A 1 102 ? 23.810 10.706 -1.782 1.00 82.69 102 TRP A N 1
ATOM 786 C CA . TRP A 1 102 ? 22.927 10.406 -2.897 1.00 82.69 102 TRP A CA 1
ATOM 787 C C . TRP A 1 102 ? 23.048 8.948 -3.310 1.00 82.69 102 TRP A C 1
ATOM 789 O O . TRP A 1 102 ? 24.148 8.422 -3.485 1.00 82.69 102 TRP A O 1
ATOM 799 N N . ILE A 1 103 ? 21.905 8.309 -3.549 1.00 86.62 103 ILE A N 1
ATOM 800 C CA . ILE A 1 103 ? 21.850 6.993 -4.188 1.00 86.62 103 ILE A CA 1
ATOM 801 C C . ILE A 1 103 ? 21.094 7.078 -5.500 1.00 86.62 103 ILE A C 1
ATOM 803 O O . ILE A 1 103 ? 20.138 7.837 -5.638 1.00 86.62 103 ILE A O 1
ATOM 807 N N . ARG A 1 104 ? 21.491 6.261 -6.472 1.00 85.38 104 ARG A N 1
ATOM 808 C CA . ARG A 1 104 ? 20.646 5.994 -7.634 1.00 85.38 104 ARG A CA 1
ATOM 809 C C . ARG A 1 104 ? 19.712 4.858 -7.277 1.00 85.38 104 ARG A C 1
ATOM 811 O O . ARG A 1 104 ? 20.186 3.812 -6.851 1.00 85.38 104 ARG A O 1
ATOM 818 N N . GLY A 1 105 ? 18.410 5.046 -7.416 1.00 86.50 105 GLY A N 1
ATOM 819 C CA . GLY A 1 105 ? 17.464 4.032 -6.983 1.00 86.50 105 GLY A CA 1
ATOM 820 C C . GLY A 1 105 ? 16.012 4.341 -7.285 1.00 86.50 105 GLY A C 1
ATOM 821 O O . GLY A 1 105 ? 15.688 5.260 -8.038 1.00 86.50 105 GLY A O 1
ATOM 822 N N . HIS A 1 106 ? 15.144 3.556 -6.662 1.00 84.50 106 HIS A N 1
ATOM 823 C CA . HIS A 1 106 ? 13.701 3.754 -6.652 1.00 84.50 106 HIS A CA 1
ATOM 824 C C . HIS A 1 106 ? 13.255 4.099 -5.236 1.00 84.50 106 HIS A C 1
ATOM 826 O O . HIS A 1 106 ? 13.803 3.574 -4.267 1.00 84.50 106 HIS A O 1
ATOM 832 N N . TYR A 1 107 ? 12.259 4.969 -5.118 1.00 83.44 107 TYR A N 1
ATOM 833 C CA . TYR A 1 107 ? 11.584 5.210 -3.849 1.00 83.44 107 TYR A CA 1
ATOM 834 C C . TYR A 1 107 ? 10.209 4.553 -3.883 1.00 83.44 107 TYR A C 1
ATOM 836 O O . TYR A 1 107 ? 9.426 4.794 -4.808 1.00 83.44 107 TYR A O 1
ATOM 844 N N . PHE A 1 108 ? 9.941 3.743 -2.866 1.00 85.44 108 PHE A N 1
ATOM 845 C CA . PHE A 1 108 ? 8.665 3.084 -2.637 1.00 85.44 108 PHE A CA 1
ATOM 846 C C . PHE A 1 108 ? 8.114 3.554 -1.301 1.00 85.44 108 PHE A C 1
ATOM 848 O O . PHE A 1 108 ? 8.852 3.602 -0.323 1.00 85.44 108 PHE A O 1
ATOM 855 N N . SER A 1 109 ? 6.827 3.864 -1.242 1.00 89.00 109 SER A N 1
ATOM 856 C CA . SER A 1 109 ? 6.129 4.162 0.002 1.00 89.00 109 SER A CA 1
ATOM 857 C C . SER A 1 109 ? 4.798 3.439 0.052 1.00 89.00 109 SER A C 1
ATOM 859 O O . SER A 1 109 ? 4.150 3.260 -0.974 1.00 89.00 109 SER A O 1
ATOM 861 N N . ALA A 1 110 ? 4.399 3.012 1.243 1.00 91.19 110 ALA A N 1
ATOM 862 C CA . ALA A 1 110 ? 3.108 2.402 1.496 1.00 91.19 110 ALA A CA 1
ATOM 863 C C . ALA A 1 110 ? 2.317 3.257 2.485 1.00 91.19 110 ALA A C 1
ATOM 865 O O . ALA A 1 110 ? 2.853 3.683 3.506 1.00 91.19 110 ALA A O 1
ATOM 866 N N . LEU A 1 111 ? 1.033 3.456 2.198 1.00 93.94 111 LEU A N 1
ATOM 867 C CA . LEU A 1 111 ? 0.050 4.013 3.121 1.00 93.94 111 LEU A CA 1
ATOM 868 C C . LEU A 1 111 ? -0.892 2.896 3.559 1.00 93.94 111 LEU A C 1
ATOM 870 O O . LEU A 1 111 ? -1.434 2.174 2.721 1.00 93.94 111 LEU A O 1
ATOM 874 N N . SER A 1 112 ? -1.114 2.780 4.861 1.00 96.50 112 SER A N 1
ATOM 875 C CA . SER A 1 112 ? -1.969 1.767 5.473 1.00 96.50 112 SER A CA 1
ATOM 876 C C . SER A 1 112 ? -2.881 2.377 6.530 1.00 96.50 112 SER A C 1
ATOM 878 O O . SER A 1 112 ? -2.551 3.393 7.141 1.00 96.50 112 SER A O 1
ATOM 880 N N . LEU A 1 113 ? -4.016 1.732 6.780 1.00 97.69 113 LEU A N 1
ATOM 881 C CA . LEU A 1 113 ? -4.860 2.019 7.935 1.00 97.69 113 LEU A CA 1
ATOM 882 C C . LEU A 1 113 ? -4.475 1.093 9.087 1.00 97.69 113 LEU A C 1
ATOM 884 O O . LEU A 1 113 ? -4.310 -0.111 8.882 1.00 97.69 113 LEU A O 1
ATOM 888 N N . LEU A 1 114 ? -4.357 1.637 10.297 1.00 97.81 114 LEU A N 1
ATOM 889 C CA . LEU A 1 114 ? -4.216 0.813 11.489 1.00 97.81 114 LEU A CA 1
ATOM 890 C C . LEU A 1 114 ? -5.563 0.148 11.787 1.00 97.81 114 LEU A C 1
ATOM 892 O O . LEU A 1 114 ? -6.553 0.823 12.078 1.00 97.81 114 LEU A O 1
ATOM 896 N N . ILE A 1 115 ? -5.591 -1.176 11.729 1.00 97.50 115 ILE A N 1
ATOM 897 C CA . ILE A 1 115 ? -6.736 -1.993 12.127 1.00 97.50 115 ILE A CA 1
ATOM 898 C C . ILE A 1 115 ? -6.348 -2.861 13.323 1.00 97.50 115 ILE A C 1
ATOM 900 O O . ILE A 1 115 ? -5.166 -3.088 13.580 1.00 97.50 115 ILE A O 1
ATOM 904 N N . GLY A 1 116 ? -7.327 -3.349 14.073 1.00 95.81 116 GLY A N 1
ATOM 905 C CA . GLY A 1 116 ? -7.041 -4.190 15.224 1.00 95.81 116 GLY A CA 1
ATOM 906 C C . GLY A 1 116 ? -8.256 -4.888 15.798 1.00 95.81 116 GLY A C 1
ATOM 907 O O . GLY A 1 116 ? -9.390 -4.441 15.630 1.00 95.81 116 GLY A O 1
ATOM 908 N N . GLU A 1 117 ? -7.975 -5.975 16.505 1.00 92.62 117 GLU A N 1
ATOM 909 C CA . GLU A 1 117 ? -8.944 -6.756 17.261 1.00 92.62 117 GLU A CA 1
ATOM 910 C C . GLU A 1 117 ? -8.330 -7.128 18.617 1.00 92.62 117 GLU A C 1
ATOM 912 O O . GLU A 1 117 ? -7.248 -7.717 18.706 1.00 92.62 117 GLU A O 1
ATOM 917 N N . GLY A 1 118 ? -8.993 -6.729 19.704 1.00 89.06 118 GLY A N 1
ATOM 918 C CA . GLY A 1 118 ? -8.447 -6.871 21.053 1.00 89.06 118 GLY A CA 1
ATOM 919 C C . GLY A 1 118 ? -7.106 -6.144 21.211 1.00 89.06 118 GLY A C 1
ATOM 920 O O . GLY A 1 118 ? -7.040 -4.923 21.107 1.00 89.06 118 GLY A O 1
ATOM 921 N N . LYS A 1 119 ? -6.036 -6.898 21.495 1.00 92.62 119 LYS A N 1
ATOM 922 C CA . LYS A 1 119 ? -4.661 -6.371 21.625 1.00 92.62 119 LYS A CA 1
ATOM 923 C C . LYS A 1 119 ? -3.845 -6.473 20.332 1.00 92.62 119 LYS A C 1
ATOM 925 O O . LYS A 1 119 ? -2.723 -5.974 20.294 1.00 92.62 119 LYS A O 1
ATOM 930 N N . ALA A 1 120 ? -4.364 -7.153 19.313 1.00 95.69 120 ALA A N 1
ATOM 931 C CA . ALA A 1 120 ? -3.661 -7.342 18.056 1.00 95.69 120 ALA A CA 1
ATOM 932 C C . ALA A 1 120 ? -3.874 -6.127 17.149 1.00 95.69 120 ALA A C 1
ATOM 934 O O . ALA A 1 120 ? -5.002 -5.664 16.972 1.00 95.69 120 ALA A O 1
ATOM 935 N N . LEU A 1 121 ? -2.782 -5.624 16.577 1.00 96.62 121 LEU A N 1
ATOM 936 C CA . LEU A 1 121 ? -2.766 -4.487 15.665 1.00 96.62 121 LEU A CA 1
ATOM 937 C C . LEU A 1 121 ? -2.127 -4.905 14.345 1.00 96.62 121 LEU A C 1
ATOM 939 O O . LEU A 1 121 ? -1.102 -5.586 14.336 1.00 96.62 121 LEU A O 1
ATOM 943 N N . PHE A 1 122 ? -2.712 -4.458 13.239 1.00 96.31 122 PHE A N 1
ATOM 944 C CA . PHE A 1 122 ? -2.249 -4.757 11.891 1.00 96.31 122 PHE A CA 1
ATOM 945 C C . PHE A 1 122 ? -2.293 -3.504 11.015 1.00 96.31 122 PHE A C 1
ATOM 947 O O . PHE A 1 122 ? -3.127 -2.616 11.200 1.00 96.31 122 PHE A O 1
ATOM 954 N N . ALA A 1 123 ? -1.402 -3.449 10.029 1.00 96.19 123 ALA A N 1
ATOM 955 C CA . ALA A 1 123 ? -1.424 -2.439 8.982 1.00 96.19 123 ALA A CA 1
ATOM 956 C C . ALA A 1 123 ? -2.182 -2.995 7.770 1.00 96.19 123 ALA A C 1
ATOM 958 O O . ALA A 1 123 ? -1.698 -3.909 7.104 1.00 96.19 123 ALA A O 1
ATOM 959 N N . ALA A 1 124 ? -3.367 -2.456 7.487 1.00 95.94 124 ALA A N 1
ATOM 960 C CA . ALA A 1 124 ? -4.117 -2.789 6.282 1.00 95.94 124 ALA A CA 1
ATOM 961 C C . ALA A 1 124 ? -3.676 -1.86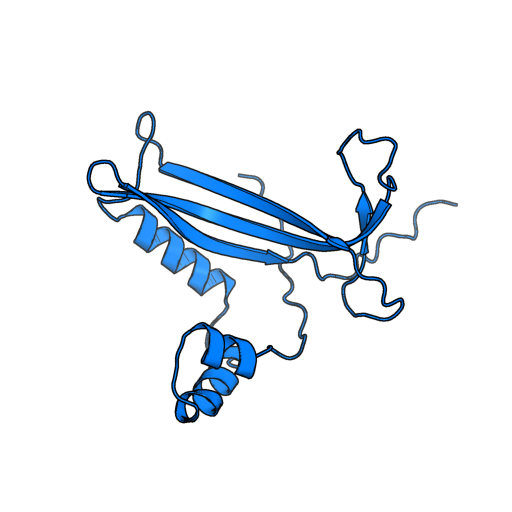1 5.136 1.00 95.94 124 ALA A C 1
ATOM 963 O O . ALA A 1 124 ? -3.962 -0.660 5.203 1.00 95.94 124 ALA A O 1
ATOM 964 N N . PRO A 1 125 ? -2.977 -2.364 4.104 1.00 94.25 125 PRO A N 1
ATOM 965 C CA . PRO A 1 125 ? -2.442 -1.523 3.040 1.00 94.25 125 PRO A CA 1
ATOM 966 C C . PRO A 1 125 ? -3.572 -0.892 2.228 1.00 94.25 125 PRO A C 1
ATOM 968 O O . PRO A 1 125 ? -4.493 -1.585 1.810 1.00 94.25 125 PRO A O 1
ATOM 971 N N . ILE A 1 126 ? -3.491 0.416 1.989 1.00 94.69 126 ILE A N 1
ATOM 972 C CA . ILE A 1 126 ? -4.420 1.167 1.131 1.00 94.69 126 ILE A CA 1
ATOM 973 C C . ILE A 1 126 ? -3.797 1.379 -0.246 1.00 94.69 126 ILE A C 1
ATOM 975 O O . ILE A 1 126 ? -4.427 1.103 -1.265 1.00 94.69 126 ILE A O 1
ATOM 979 N N . ALA A 1 127 ? -2.566 1.888 -0.269 1.00 91.25 127 ALA A N 1
ATOM 980 C CA . ALA A 1 127 ? -1.885 2.271 -1.496 1.00 91.25 127 ALA A CA 1
ATOM 981 C C . ALA A 1 127 ? -0.375 2.063 -1.377 1.00 91.25 127 ALA A C 1
ATOM 983 O O . ALA A 1 127 ? 0.222 2.331 -0.333 1.00 91.25 127 ALA A O 1
ATOM 984 N N . LEU A 1 128 ? 0.232 1.631 -2.481 1.00 85.81 128 LEU A N 1
ATOM 985 C CA . LEU A 1 128 ? 1.675 1.621 -2.684 1.00 85.81 128 LEU A CA 1
ATOM 986 C C . LEU A 1 128 ? 2.008 2.676 -3.740 1.00 85.81 128 LEU A C 1
ATOM 988 O O . LEU A 1 128 ? 1.491 2.634 -4.853 1.00 85.81 128 LEU A O 1
ATOM 992 N N . VAL A 1 129 ? 2.884 3.610 -3.395 1.00 81.12 129 VAL A N 1
ATOM 993 C CA . VAL A 1 129 ? 3.350 4.680 -4.273 1.00 81.12 129 VAL A CA 1
ATOM 994 C C . VAL A 1 129 ? 4.802 4.413 -4.638 1.00 81.12 129 VAL A C 1
ATOM 996 O O . VAL A 1 129 ? 5.662 4.286 -3.769 1.00 81.12 129 VAL A O 1
ATOM 999 N N . ALA A 1 130 ? 5.088 4.363 -5.935 1.00 73.00 130 ALA A N 1
ATOM 1000 C CA . ALA A 1 130 ? 6.444 4.271 -6.459 1.00 73.00 130 ALA A CA 1
ATOM 1001 C C . ALA A 1 130 ? 6.747 5.505 -7.312 1.00 73.00 130 ALA A C 1
ATOM 1003 O O . ALA A 1 130 ? 6.019 5.818 -8.255 1.00 73.00 130 ALA A O 1
ATOM 1004 N N . TRP A 1 131 ? 7.844 6.203 -7.020 1.00 67.12 131 TRP A N 1
ATOM 1005 C CA . TRP A 1 131 ? 8.241 7.376 -7.802 1.00 67.12 131 TRP A CA 1
ATOM 1006 C C . TRP A 1 131 ? 9.016 6.948 -9.050 1.00 67.12 131 TRP A C 1
ATOM 1008 O O . TRP A 1 131 ? 10.244 6.979 -9.072 1.00 67.12 131 TRP A O 1
ATOM 1018 N N . LEU A 1 132 ? 8.291 6.557 -10.101 1.00 54.06 132 LEU A N 1
ATOM 1019 C CA . LEU A 1 132 ? 8.877 6.047 -11.351 1.00 54.06 132 LEU A CA 1
ATOM 1020 C C . LEU A 1 132 ? 8.929 7.067 -12.507 1.00 54.06 132 LEU A C 1
ATOM 1022 O O . LEU A 1 132 ? 9.499 6.763 -13.554 1.00 54.06 132 LEU A O 1
ATOM 1026 N N . ARG A 1 133 ? 8.373 8.278 -12.358 1.00 44.28 133 ARG A N 1
ATOM 1027 C CA . ARG A 1 133 ? 8.308 9.261 -13.463 1.00 44.28 133 ARG A CA 1
ATOM 1028 C C . ARG A 1 133 ? 9.635 9.955 -13.765 1.00 44.28 133 ARG A C 1
ATOM 1030 O O . ARG A 1 133 ? 10.279 10.452 -12.852 1.00 44.28 133 ARG A O 1
ATOM 1037 N N . TYR A 1 134 ? 9.962 10.130 -15.044 1.00 39.09 134 TYR A N 1
ATOM 1038 C CA . TYR A 1 134 ? 10.889 11.171 -15.498 1.00 39.09 134 TYR A CA 1
ATOM 1039 C C . TYR A 1 134 ? 10.351 12.544 -15.070 1.00 39.09 134 TYR A C 1
ATOM 1041 O O . TYR A 1 134 ? 9.282 12.952 -15.510 1.00 39.09 134 TYR A O 1
ATOM 1049 N N . SER A 1 135 ? 11.067 13.250 -14.200 1.00 36.75 135 SER A N 1
ATOM 1050 C CA . SER A 1 135 ? 10.877 14.688 -14.029 1.00 36.75 135 SER A CA 1
ATOM 1051 C C . SER A 1 135 ? 11.671 15.382 -15.132 1.00 36.75 135 SER A C 1
ATOM 1053 O O . SER A 1 135 ? 12.886 15.532 -15.016 1.00 36.75 135 SER A O 1
ATOM 1055 N N . THR A 1 136 ? 11.013 15.787 -16.215 1.00 36.97 136 THR A N 1
ATOM 1056 C CA . THR A 1 136 ? 11.514 16.856 -17.092 1.00 36.97 136 THR A CA 1
ATOM 1057 C C . THR A 1 136 ? 11.444 18.169 -16.323 1.00 36.97 136 THR A C 1
ATOM 1059 O O . THR A 1 136 ? 10.520 18.938 -16.525 1.00 36.97 136 THR A O 1
ATOM 1062 N N . LEU A 1 137 ? 12.374 18.385 -15.392 1.00 37.00 137 LEU A N 1
ATOM 1063 C CA . LEU A 1 137 ? 12.670 19.691 -14.790 1.00 37.00 137 LEU A CA 1
ATOM 1064 C C . LEU A 1 137 ? 14.158 19.738 -14.412 1.00 37.00 137 LEU A C 1
ATOM 1066 O O . LEU A 1 137 ? 14.528 19.907 -13.256 1.00 37.00 137 LEU A O 1
ATOM 1070 N N . ALA A 1 138 ? 15.012 19.542 -15.414 1.00 33.44 138 ALA A N 1
ATOM 1071 C CA . ALA A 1 138 ? 16.430 19.880 -15.351 1.00 33.44 138 ALA A CA 1
ATOM 1072 C C . ALA A 1 138 ? 16.803 20.728 -16.577 1.00 33.44 138 ALA A C 1
ATOM 1074 O O . ALA A 1 138 ? 17.734 20.408 -17.300 1.00 33.44 138 ALA A O 1
ATOM 1075 N N . GLU A 1 139 ? 16.041 21.794 -16.816 1.00 37.72 139 GLU A N 1
ATOM 1076 C CA . GLU A 1 139 ? 16.457 22.936 -17.636 1.00 37.72 139 GLU A CA 1
ATOM 1077 C C . GLU A 1 139 ? 16.000 24.213 -16.922 1.00 37.72 139 GLU A C 1
ATOM 1079 O O . GLU A 1 139 ? 15.022 24.848 -17.295 1.00 37.72 139 GLU A O 1
ATOM 1084 N N . ALA A 1 140 ? 16.663 24.536 -15.812 1.00 37.31 140 ALA A N 1
ATOM 1085 C CA . ALA A 1 140 ? 16.598 25.858 -15.189 1.00 37.31 140 ALA A CA 1
ATOM 1086 C C . ALA A 1 140 ? 17.824 26.072 -14.289 1.00 37.31 140 ALA A C 1
ATOM 1088 O O . ALA A 1 140 ? 17.711 26.212 -13.075 1.00 37.31 140 ALA A O 1
ATOM 1089 N N . SER A 1 141 ? 19.010 26.051 -14.892 1.00 35.28 141 SER A N 1
ATOM 1090 C CA . SER A 1 141 ? 20.177 26.758 -14.360 1.00 35.28 141 SER A CA 1
ATOM 1091 C C . SER A 1 141 ? 21.181 26.959 -15.493 1.00 35.28 141 SER A C 1
ATOM 1093 O O . SER A 1 141 ? 22.023 26.101 -15.762 1.00 35.28 141 SER A O 1
ATOM 1095 N N . THR A 1 142 ? 21.038 28.079 -16.192 1.00 36.50 142 THR A N 1
ATOM 1096 C CA . THR A 1 142 ? 22.165 28.823 -16.762 1.00 36.50 142 THR A CA 1
ATOM 1097 C C . THR A 1 142 ? 22.141 30.194 -16.112 1.00 36.50 142 THR A C 1
ATOM 1099 O O . THR A 1 142 ? 21.013 30.700 -15.911 1.00 36.50 142 THR A O 1
#

Sequence (142 aa):
MVCADDVGVATQPSAVTSYVNGLGLDESCYSAALHWFHSRAFKIDEVCWRWGQWLSSQTAAQRLKGQLVYLSDGIKVGKEARKMPGVKGLHQESENVNKPEWIRGHYFSALSLLIGEGKALFAAPIALVAWLRYSTLAEAST

Secondary structure (DSSP, 8-state):
-----------PPP-HHHHHHHTT--TTHHHHHHHHHH--SS-HHHHHHHHHHHHHTSTTB-EETTEEPEEEEEEEEE---TT-TT-EEEE-----TTS-SEEEEEEEEEEEEEEEETTEEEEEEEEEEE------------